Protein AF-A0A7S0F1F7-F1 (afdb_monomer)

pLDDT: mean 92.95, std 4.58, range [64.0, 97.69]

Secondary structure (DSSP, 8-state):
----EEESGGGTEEETTSEEEEEEE-B-TTSPBP------EEEEEEEETTEEEEEE--EE-SSSEEEEEEE--S-EEEEEEEEETTEEPTTPSEEEEEE--SB-TTT-EEESTTTT---TT-----EEE-BBTT-PBP-

Sequence (139 aa):
ETKSIAIGQGISRLIAGRNGSFTIIARDEFSNNLTRGGDPFVVWLVYTSPVLRKNQTIHDLQNGLYETYFILTATGIYNIEVRLAGNHISGSPFTVIVDPASVDPSKTTLSGSGINGVPLGKESHFDVQLSDEFGNTIK

Structure (mmCIF, N/CA/C/O backbone):
data_AF-A0A7S0F1F7-F1
#
_entry.id   AF-A0A7S0F1F7-F1
#
loop_
_atom_site.group_PDB
_atom_site.id
_atom_site.type_symbol
_atom_site.label_atom_id
_atom_site.label_alt_id
_atom_site.label_comp_id
_atom_site.label_asym_id
_atom_site.label_entity_id
_atom_site.label_seq_id
_atom_site.pdbx_PDB_ins_code
_atom_site.Cartn_x
_atom_site.Cartn_y
_atom_site.Cartn_z
_atom_site.occupancy
_atom_site.B_iso_or_equiv
_atom_site.auth_seq_id
_atom_site.auth_comp_id
_atom_site.auth_asym_id
_atom_site.auth_atom_id
_atom_site.pdbx_PDB_model_num
ATOM 1 N N . GLU A 1 1 ? 21.206 -6.217 -9.796 1.00 64.00 1 GLU A N 1
ATOM 2 C CA . GLU A 1 1 ? 20.046 -5.498 -9.225 1.00 64.00 1 GLU A CA 1
ATOM 3 C C . GLU A 1 1 ? 19.488 -4.568 -10.287 1.00 64.00 1 GLU A C 1
ATOM 5 O O . GLU A 1 1 ? 20.273 -3.899 -10.951 1.00 64.00 1 GLU A O 1
ATOM 10 N N . THR A 1 2 ? 18.175 -4.566 -10.502 1.00 82.94 2 THR A N 1
ATOM 11 C CA . THR A 1 2 ? 17.550 -3.656 -11.476 1.00 82.94 2 THR A CA 1
ATOM 12 C C . THR A 1 2 ? 17.647 -2.209 -10.982 1.00 82.94 2 THR A C 1
ATOM 14 O O . THR A 1 2 ? 17.539 -1.940 -9.785 1.00 82.94 2 THR A O 1
ATOM 17 N N . LYS A 1 3 ? 17.867 -1.269 -11.907 1.00 92.50 3 LYS A N 1
ATOM 18 C CA . LYS A 1 3 ? 17.938 0.174 -11.624 1.00 92.50 3 LYS A CA 1
ATOM 19 C C . LYS A 1 3 ? 16.586 0.877 -11.752 1.00 92.50 3 LYS A C 1
ATOM 21 O O . LYS A 1 3 ? 16.521 2.094 -11.584 1.00 92.50 3 LYS A O 1
ATOM 26 N N . SER A 1 4 ? 15.522 0.127 -12.043 1.00 96.06 4 SER A N 1
ATOM 27 C CA . SER A 1 4 ? 14.154 0.651 -12.078 1.00 96.06 4 SER A CA 1
ATOM 28 C C . SER A 1 4 ? 13.753 1.201 -10.706 1.00 96.06 4 SER A C 1
ATOM 30 O O . SER A 1 4 ? 14.221 0.716 -9.672 1.00 96.06 4 SER A O 1
ATOM 32 N N . ILE A 1 5 ? 12.898 2.222 -10.700 1.00 96.00 5 ILE A N 1
ATOM 33 C CA . ILE A 1 5 ? 12.459 2.923 -9.484 1.00 96.00 5 ILE A CA 1
ATOM 34 C C . ILE A 1 5 ? 10.936 3.043 -9.448 1.00 96.00 5 ILE A C 1
ATOM 36 O O . ILE A 1 5 ? 10.288 2.969 -10.488 1.00 96.00 5 ILE A O 1
ATOM 40 N N . ALA A 1 6 ? 10.369 3.270 -8.264 1.00 96.56 6 ALA A N 1
ATOM 41 C CA . ALA A 1 6 ? 8.963 3.626 -8.098 1.00 96.56 6 ALA A CA 1
ATOM 42 C C . ALA A 1 6 ? 8.838 4.992 -7.417 1.00 96.56 6 ALA A C 1
ATOM 44 O O . ALA A 1 6 ? 9.598 5.303 -6.500 1.00 96.56 6 ALA A O 1
ATOM 45 N N . ILE A 1 7 ? 7.882 5.801 -7.871 1.00 95.12 7 ILE A N 1
ATOM 46 C CA . ILE A 1 7 ? 7.579 7.126 -7.325 1.00 95.12 7 ILE A CA 1
ATOM 47 C C . ILE A 1 7 ? 6.068 7.316 -7.208 1.00 95.12 7 ILE A C 1
ATOM 49 O O . ILE A 1 7 ? 5.308 6.870 -8.060 1.00 95.12 7 ILE A O 1
ATOM 53 N N . GLY A 1 8 ? 5.610 7.993 -6.161 1.00 92.88 8 GLY A N 1
ATOM 54 C CA . GLY A 1 8 ? 4.191 8.286 -5.969 1.00 92.88 8 GLY A CA 1
ATOM 55 C C . GLY A 1 8 ? 3.842 8.475 -4.503 1.00 92.88 8 GLY A C 1
ATOM 56 O O . GLY A 1 8 ? 4.631 8.156 -3.617 1.00 92.88 8 GLY A O 1
ATOM 57 N N . GLN A 1 9 ? 2.648 8.994 -4.232 1.00 87.25 9 GLN A N 1
ATOM 58 C CA . GLN A 1 9 ? 2.193 9.176 -2.850 1.00 87.25 9 GLN A CA 1
ATOM 59 C C . GLN A 1 9 ? 1.789 7.846 -2.196 1.00 87.25 9 GLN A C 1
ATOM 61 O O . GLN A 1 9 ? 1.850 7.711 -0.979 1.00 87.25 9 GLN A O 1
ATOM 66 N N . GLY A 1 10 ? 1.458 6.829 -2.999 1.00 87.69 10 GLY A N 1
ATOM 67 C CA . GLY A 1 10 ? 1.069 5.504 -2.521 1.00 87.69 10 GLY A CA 1
ATOM 68 C C . GLY A 1 10 ? 2.185 4.665 -1.897 1.00 87.69 10 GLY A C 1
ATOM 69 O O . GLY A 1 10 ? 1.879 3.629 -1.325 1.00 87.69 10 GLY A O 1
ATOM 70 N N . ILE A 1 11 ? 3.455 5.079 -1.979 1.00 91.62 11 ILE A N 1
ATOM 71 C CA . ILE A 1 11 ? 4.607 4.305 -1.469 1.00 91.62 11 ILE A CA 1
ATOM 72 C C . ILE A 1 11 ? 5.208 4.859 -0.168 1.00 91.62 11 ILE A C 1
ATOM 74 O O . ILE A 1 11 ? 6.307 4.460 0.203 1.00 91.62 11 ILE A O 1
ATOM 78 N N . SER A 1 12 ? 4.515 5.762 0.537 1.00 92.06 12 SER A N 1
ATOM 79 C CA . SER A 1 12 ? 5.001 6.306 1.817 1.00 92.06 12 SER A CA 1
ATOM 80 C C . SER A 1 12 ? 3.925 6.403 2.900 1.00 92.06 12 SER A C 1
ATOM 82 O O . SER A 1 12 ? 4.037 5.758 3.942 1.00 92.06 12 SER A O 1
ATOM 84 N N . ARG A 1 13 ? 2.872 7.196 2.686 1.00 94.81 13 ARG A N 1
ATOM 85 C CA . ARG A 1 13 ? 1.817 7.415 3.683 1.00 94.81 13 ARG A CA 1
ATOM 86 C C . ARG A 1 13 ? 0.462 7.600 3.017 1.00 94.81 13 ARG A C 1
ATOM 88 O O . ARG A 1 13 ? 0.343 8.349 2.052 1.00 94.81 13 ARG A O 1
ATOM 95 N N . LEU A 1 14 ? -0.554 6.926 3.545 1.00 95.88 14 LEU A N 1
ATOM 96 C CA . LEU A 1 14 ? -1.920 6.933 3.028 1.00 95.88 14 LEU A CA 1
ATOM 97 C C . LEU A 1 14 ? -2.930 7.122 4.158 1.00 95.88 14 LEU A C 1
ATOM 99 O O . LEU A 1 14 ? -2.627 6.902 5.325 1.00 95.88 14 LEU A O 1
ATOM 103 N N . ILE A 1 15 ? -4.146 7.506 3.784 1.00 95.56 15 ILE A N 1
ATOM 104 C CA . ILE A 1 15 ? -5.305 7.546 4.678 1.00 95.56 15 ILE A CA 1
ATOM 105 C C . ILE A 1 15 ? -6.230 6.404 4.268 1.00 95.56 15 ILE A C 1
ATOM 107 O O . ILE A 1 15 ? -6.438 6.193 3.068 1.00 95.56 15 ILE A O 1
ATOM 111 N N . ALA A 1 16 ? -6.779 5.688 5.247 1.00 95.81 16 ALA A N 1
ATOM 112 C CA . ALA A 1 16 ? -7.719 4.603 5.014 1.00 95.81 16 ALA A CA 1
ATOM 113 C C . ALA A 1 16 ? -8.859 5.050 4.078 1.00 95.81 16 ALA A C 1
ATOM 115 O O . ALA A 1 16 ? -9.369 6.165 4.172 1.00 95.81 16 ALA A O 1
ATOM 116 N N . GLY A 1 17 ? -9.205 4.206 3.108 1.00 93.88 17 GLY A N 1
ATOM 117 C CA . GLY A 1 17 ? -10.243 4.486 2.112 1.00 93.88 17 GLY A CA 1
ATOM 118 C C . GLY A 1 17 ? -9.842 5.443 0.985 1.00 93.88 17 GLY A C 1
ATOM 119 O O . GLY A 1 17 ? -10.550 5.513 -0.019 1.00 93.88 17 GLY A O 1
ATOM 120 N N . ARG A 1 18 ? -8.703 6.147 1.074 1.00 94.31 18 ARG A N 1
ATOM 121 C CA . ARG A 1 18 ? -8.222 6.997 -0.027 1.00 94.31 18 ARG A CA 1
ATOM 122 C C . ARG A 1 18 ? -7.498 6.181 -1.093 1.00 94.31 18 ARG A C 1
ATOM 124 O O . ARG A 1 18 ? -6.841 5.182 -0.807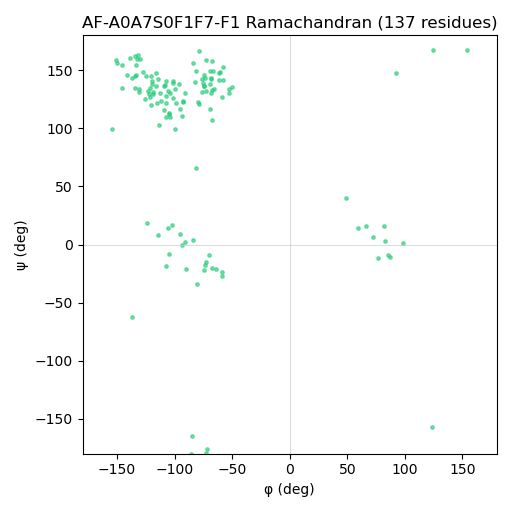 1.00 94.31 18 ARG A O 1
ATOM 131 N N . ASN A 1 19 ? -7.594 6.650 -2.336 1.00 93.19 19 ASN A N 1
ATOM 132 C CA . ASN A 1 19 ? -6.887 6.049 -3.460 1.00 93.19 19 ASN A CA 1
ATOM 133 C C . ASN A 1 19 ? -5.378 6.302 -3.336 1.00 93.19 19 ASN A C 1
ATOM 135 O O . ASN A 1 19 ? -4.932 7.450 -3.364 1.00 93.19 19 ASN A O 1
ATOM 139 N N . GLY A 1 20 ? -4.605 5.230 -3.200 1.00 93.88 20 GLY A N 1
ATOM 140 C CA . GLY A 1 20 ? -3.154 5.235 -3.282 1.00 93.88 20 GLY A CA 1
ATOM 141 C C . GLY A 1 20 ? -2.703 4.852 -4.683 1.00 93.88 20 GLY A C 1
ATOM 142 O O . GLY A 1 20 ? -3.244 3.933 -5.297 1.00 93.88 20 GLY A O 1
ATOM 143 N N . SER A 1 21 ? -1.694 5.548 -5.194 1.00 95.31 21 SER A N 1
ATOM 144 C CA . SER A 1 21 ? -1.090 5.215 -6.479 1.00 95.31 21 SER A CA 1
ATOM 145 C C . SER A 1 21 ? 0.403 5.489 -6.500 1.00 95.31 21 SER A C 1
ATOM 147 O O . SER A 1 21 ? 0.928 6.327 -5.756 1.00 95.31 21 SER A O 1
ATOM 149 N N . PHE A 1 22 ? 1.092 4.761 -7.367 1.00 97.12 22 PHE A N 1
ATOM 150 C CA . PHE A 1 22 ? 2.472 5.045 -7.717 1.00 97.12 22 PHE A CA 1
ATOM 151 C C . PHE A 1 22 ? 2.765 4.593 -9.143 1.00 97.12 22 PHE A C 1
ATOM 153 O O . PHE A 1 22 ? 2.078 3.735 -9.704 1.00 97.12 22 PHE A O 1
ATOM 160 N N . THR A 1 23 ? 3.815 5.183 -9.694 1.00 97.44 23 THR A N 1
ATOM 161 C CA . THR A 1 23 ? 4.331 4.922 -11.027 1.00 97.44 23 THR A CA 1
ATOM 162 C C . THR A 1 23 ? 5.698 4.266 -10.901 1.00 97.44 23 THR A C 1
ATOM 164 O O . THR A 1 23 ? 6.576 4.748 -10.183 1.00 97.44 23 THR A O 1
ATOM 167 N N . ILE A 1 24 ? 5.888 3.162 -11.608 1.00 97.44 24 ILE A N 1
ATOM 168 C CA . ILE A 1 24 ? 7.181 2.518 -11.798 1.00 97.44 24 ILE A CA 1
ATOM 169 C C . ILE A 1 24 ? 7.796 3.111 -13.061 1.00 97.44 24 ILE A C 1
ATOM 171 O O . ILE A 1 24 ? 7.149 3.166 -14.106 1.00 97.44 24 ILE A O 1
ATOM 175 N N . ILE A 1 25 ? 9.048 3.543 -12.958 1.00 96.94 25 ILE A N 1
ATOM 176 C CA . ILE A 1 25 ? 9.857 4.001 -14.083 1.00 96.94 25 ILE A CA 1
ATOM 177 C C . ILE A 1 25 ? 10.845 2.884 -14.397 1.00 96.94 25 ILE A C 1
ATOM 179 O O . ILE A 1 25 ? 11.765 2.618 -13.611 1.00 96.94 25 ILE A O 1
ATOM 183 N N . ALA A 1 26 ? 10.643 2.230 -15.538 1.00 96.62 26 ALA A N 1
ATOM 184 C CA . ALA A 1 26 ? 11.540 1.189 -15.999 1.00 96.62 26 ALA A CA 1
ATOM 185 C C . ALA A 1 26 ? 12.854 1.802 -16.482 1.00 96.62 26 ALA A C 1
ATOM 187 O O . ALA A 1 26 ? 12.876 2.791 -17.220 1.00 96.62 26 ALA A O 1
ATOM 188 N N . ARG A 1 27 ? 13.963 1.222 -16.025 1.00 95.50 27 ARG A N 1
ATOM 189 C CA . ARG A 1 27 ? 15.314 1.663 -16.372 1.00 95.50 27 ARG A CA 1
ATOM 190 C C . ARG A 1 27 ? 16.196 0.490 -16.751 1.00 95.50 27 ARG A C 1
ATOM 192 O O . ARG A 1 27 ? 16.076 -0.584 -16.160 1.00 95.50 27 ARG A O 1
ATOM 199 N N . ASP A 1 28 ? 17.097 0.738 -17.693 1.00 91.75 28 ASP A N 1
ATOM 200 C CA . ASP A 1 28 ? 18.155 -0.198 -18.065 1.00 91.75 28 ASP A CA 1
ATOM 201 C C . ASP A 1 28 ? 19.260 -0.280 -16.991 1.00 91.75 28 ASP A C 1
ATOM 203 O O . ASP A 1 28 ? 19.225 0.383 -15.949 1.00 91.75 28 ASP A O 1
ATOM 207 N N . GLU A 1 29 ? 20.275 -1.103 -17.243 1.00 90.50 29 GLU A N 1
ATOM 208 C CA . GLU A 1 29 ? 21.423 -1.292 -16.346 1.00 90.50 29 GLU A CA 1
ATOM 209 C C . GLU A 1 29 ? 22.268 -0.016 -16.165 1.00 90.50 29 GLU A C 1
ATOM 211 O O . GLU A 1 29 ? 22.953 0.140 -15.151 1.00 90.50 29 GLU A O 1
ATOM 216 N N . PHE A 1 30 ? 22.163 0.927 -17.104 1.00 91.88 30 PHE A N 1
ATOM 217 C CA . PHE A 1 30 ? 22.853 2.215 -17.123 1.00 91.88 30 PHE A CA 1
ATOM 218 C C . PHE A 1 30 ? 22.002 3.354 -16.536 1.00 91.88 30 PHE A C 1
ATOM 220 O O . PHE A 1 30 ? 22.416 4.510 -16.561 1.00 91.88 30 PHE A O 1
ATOM 227 N N . SER A 1 31 ? 20.851 3.032 -15.931 1.00 92.06 31 SER A N 1
ATOM 228 C CA . SER A 1 31 ? 19.890 3.983 -15.350 1.00 92.06 31 SER A CA 1
ATOM 229 C C . SER A 1 31 ? 19.191 4.908 -16.355 1.00 92.06 31 SER A C 1
ATOM 231 O O . SER A 1 31 ? 18.565 5.885 -15.935 1.00 92.06 31 SER A O 1
ATOM 233 N N . ASN A 1 32 ? 19.231 4.599 -17.652 1.00 94.00 32 ASN A N 1
ATOM 234 C CA . ASN A 1 32 ? 18.424 5.303 -18.644 1.00 94.00 32 ASN A CA 1
ATOM 235 C C . ASN A 1 32 ? 16.975 4.829 -18.559 1.00 94.00 32 ASN A C 1
ATOM 237 O O . ASN A 1 32 ? 16.715 3.640 -18.370 1.00 94.00 32 ASN A O 1
ATOM 241 N N . ASN A 1 33 ? 16.027 5.748 -18.735 1.00 95.19 33 ASN A N 1
ATOM 242 C CA . ASN A 1 33 ? 14.614 5.392 -18.786 1.00 95.19 33 ASN A CA 1
ATOM 243 C C . ASN A 1 33 ? 14.328 4.598 -20.065 1.00 95.19 33 ASN A C 1
ATOM 245 O O . ASN A 1 33 ? 14.681 5.030 -21.165 1.00 95.19 33 ASN A O 1
ATOM 249 N N . LEU A 1 34 ? 13.655 3.460 -19.917 1.00 94.38 34 LEU A N 1
ATOM 250 C CA . LEU A 1 34 ? 13.106 2.741 -21.055 1.00 94.38 34 LEU A CA 1
ATOM 251 C C . LEU A 1 34 ? 11.953 3.552 -21.652 1.00 94.38 34 LEU A C 1
ATOM 253 O O . LEU A 1 34 ? 11.264 4.290 -20.954 1.00 94.38 34 LEU A O 1
ATOM 257 N N . THR A 1 35 ? 11.757 3.422 -22.960 1.00 93.50 35 THR A N 1
ATOM 258 C CA . THR A 1 35 ? 10.695 4.114 -23.714 1.00 93.50 35 THR A CA 1
ATOM 259 C C . THR A 1 35 ? 9.662 3.147 -24.284 1.00 93.50 35 THR A C 1
ATOM 261 O O . THR A 1 35 ? 8.811 3.534 -25.079 1.00 93.50 35 THR A O 1
ATOM 264 N N . ARG A 1 36 ? 9.751 1.872 -23.896 1.00 94.00 36 ARG A N 1
ATOM 265 C CA . ARG A 1 36 ? 8.865 0.786 -24.313 1.00 94.00 36 ARG A CA 1
ATOM 266 C C . ARG A 1 36 ? 8.339 0.081 -23.070 1.00 94.00 36 ARG A C 1
ATOM 268 O O . ARG A 1 36 ? 9.038 0.034 -22.061 1.00 94.00 36 ARG A O 1
ATOM 275 N N . GLY A 1 37 ? 7.118 -0.431 -23.160 1.00 93.88 37 GLY A N 1
ATOM 276 C CA . GLY A 1 37 ? 6.553 -1.337 -22.160 1.00 93.88 37 GLY A CA 1
ATOM 277 C C . GLY A 1 37 ? 6.937 -2.801 -22.397 1.00 93.88 37 GLY A C 1
ATOM 278 O O . GLY A 1 37 ? 7.803 -3.108 -23.221 1.00 93.88 37 GLY A O 1
ATOM 279 N N . GLY A 1 38 ? 6.221 -3.702 -21.729 1.00 93.69 38 GLY A N 1
ATOM 280 C CA . GLY A 1 38 ? 6.336 -5.155 -21.868 1.00 93.69 38 GLY A CA 1
ATOM 281 C C . GLY A 1 38 ? 7.193 -5.845 -20.806 1.00 93.69 38 GLY A C 1
ATOM 282 O O . GLY A 1 38 ? 7.339 -7.068 -20.846 1.00 93.69 38 GLY A O 1
ATOM 283 N N . ASP A 1 39 ? 7.743 -5.102 -19.847 1.00 94.44 39 ASP A N 1
ATOM 284 C CA . ASP A 1 39 ? 8.525 -5.673 -18.757 1.00 94.44 39 ASP A CA 1
ATOM 285 C C . ASP A 1 39 ? 7.616 -6.370 -17.728 1.00 94.44 39 ASP A C 1
ATOM 287 O O . ASP A 1 39 ? 6.590 -5.817 -17.318 1.00 94.44 39 ASP A O 1
ATOM 291 N N . PRO A 1 40 ? 7.990 -7.568 -17.241 1.00 94.88 40 PRO A N 1
ATOM 292 C CA . PRO A 1 40 ? 7.168 -8.354 -16.326 1.00 94.88 40 PRO A CA 1
ATOM 293 C C . PRO A 1 40 ? 7.321 -7.8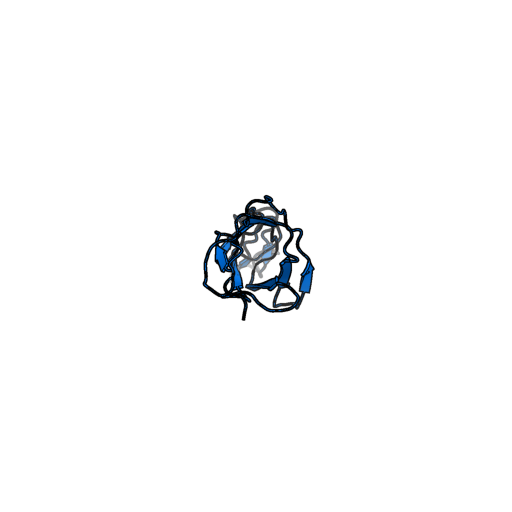61 -14.878 1.00 94.88 40 PRO A C 1
ATOM 295 O O . PRO A 1 40 ? 7.873 -8.559 -14.017 1.00 94.88 40 PRO A O 1
ATOM 298 N N . PHE A 1 41 ? 6.862 -6.639 -14.605 1.00 96.44 41 PHE A N 1
ATOM 299 C CA . PHE A 1 41 ? 6.754 -6.134 -13.240 1.00 96.44 41 PHE A CA 1
ATOM 300 C C . PHE A 1 41 ? 5.665 -6.880 -12.469 1.00 96.44 41 PHE A C 1
ATOM 302 O O . PHE A 1 41 ? 4.611 -7.219 -13.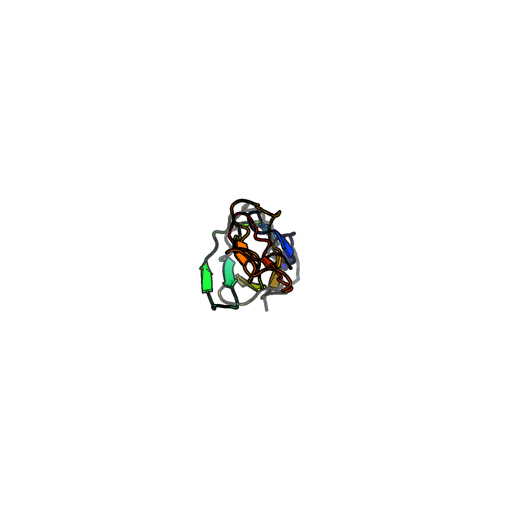005 1.00 96.44 41 PHE A O 1
ATOM 309 N N . VAL A 1 42 ? 5.909 -7.107 -11.180 1.00 96.44 42 VAL A N 1
ATOM 310 C CA . VAL A 1 42 ? 4.918 -7.651 -10.249 1.00 96.44 42 VAL A CA 1
ATOM 311 C C . VAL A 1 42 ? 4.938 -6.842 -8.960 1.00 96.44 42 VAL A C 1
ATOM 313 O O . VAL A 1 42 ? 6.008 -6.539 -8.426 1.00 96.44 42 VAL A O 1
ATOM 316 N N . VAL A 1 43 ? 3.747 -6.500 -8.465 1.00 97.12 43 VAL A N 1
ATOM 317 C CA . VAL A 1 43 ? 3.546 -5.727 -7.238 1.00 97.12 43 VAL A CA 1
ATOM 318 C C . VAL A 1 43 ? 2.769 -6.567 -6.228 1.00 97.12 43 VAL A C 1
ATOM 320 O O . VAL A 1 43 ? 1.712 -7.121 -6.546 1.00 97.12 43 VAL A O 1
ATOM 323 N N . TRP A 1 44 ? 3.269 -6.624 -4.994 1.00 96.56 44 TRP A N 1
ATOM 324 C CA . TRP A 1 44 ? 2.556 -7.190 -3.852 1.00 96.56 44 TRP A CA 1
ATOM 325 C C . TRP A 1 44 ? 2.385 -6.157 -2.747 1.00 96.56 44 TRP A C 1
ATOM 327 O O . TRP A 1 44 ? 3.332 -5.476 -2.361 1.00 96.56 44 TRP A O 1
ATOM 337 N N . LEU A 1 45 ? 1.176 -6.101 -2.203 1.00 96.31 45 LEU A N 1
ATOM 338 C CA . LEU A 1 45 ? 0.838 -5.376 -0.987 1.00 96.31 45 LEU A CA 1
ATOM 339 C C . LEU A 1 45 ? 0.891 -6.370 0.176 1.00 96.31 45 LEU A C 1
ATOM 341 O O . LEU A 1 45 ? 0.135 -7.343 0.188 1.00 96.31 45 LEU A O 1
ATOM 345 N N . VAL A 1 46 ? 1.793 -6.151 1.130 1.00 96.81 46 VAL A N 1
ATOM 346 C CA . VAL A 1 46 ? 1.983 -7.018 2.299 1.00 96.81 46 VAL A CA 1
ATOM 347 C C . VAL A 1 46 ? 1.588 -6.254 3.558 1.00 96.81 46 VAL A C 1
ATOM 349 O O . VAL A 1 46 ? 2.347 -5.415 4.027 1.00 96.81 46 VAL A O 1
ATOM 352 N N . TYR A 1 47 ? 0.414 -6.528 4.119 1.00 95.81 47 TYR A N 1
ATOM 353 C CA . TYR A 1 47 ? 0.062 -6.048 5.457 1.00 95.81 47 TYR A CA 1
ATOM 354 C C . TYR A 1 47 ? 0.912 -6.778 6.493 1.00 95.81 47 T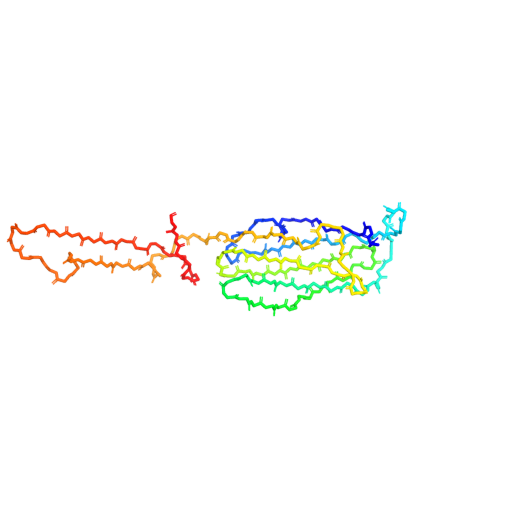YR A C 1
ATOM 356 O O . TYR A 1 47 ? 1.135 -7.976 6.337 1.00 95.81 47 TYR A O 1
ATOM 364 N N . THR A 1 48 ? 1.420 -6.087 7.515 1.00 92.38 48 THR A N 1
ATOM 365 C CA . THR A 1 48 ? 2.383 -6.691 8.453 1.00 92.38 48 THR A CA 1
ATOM 366 C C . THR A 1 48 ? 1.737 -7.366 9.661 1.00 92.38 48 THR A C 1
ATOM 368 O O . THR A 1 48 ? 2.378 -8.220 10.273 1.00 92.38 48 THR A O 1
ATOM 371 N N . SER A 1 49 ? 0.493 -7.026 10.021 1.00 89.19 49 SER A N 1
ATOM 372 C CA . SER A 1 49 ? -0.142 -7.551 11.236 1.00 89.19 49 SER A CA 1
ATOM 373 C C . SER A 1 49 ? -1.681 -7.569 11.171 1.00 89.19 49 SER A C 1
ATOM 375 O O . SER A 1 49 ? -2.299 -6.556 11.492 1.00 89.19 49 SER A O 1
ATOM 377 N N . PRO A 1 50 ? -2.317 -8.721 10.873 1.00 88.12 50 PRO A N 1
ATOM 378 C CA . PRO A 1 50 ? -1.692 -9.994 10.506 1.00 88.12 50 PRO A CA 1
ATOM 379 C C . PRO A 1 50 ? -0.990 -9.925 9.147 1.00 88.12 50 PRO A C 1
ATOM 381 O O . PRO A 1 50 ? -1.319 -9.087 8.309 1.00 88.12 50 PRO A O 1
ATOM 384 N N . VAL A 1 51 ? -0.034 -10.831 8.918 1.00 92.44 51 VAL A N 1
ATOM 385 C CA . VAL A 1 51 ? 0.670 -10.893 7.634 1.00 92.44 51 VAL A CA 1
ATOM 386 C C . VAL A 1 51 ? -0.296 -11.331 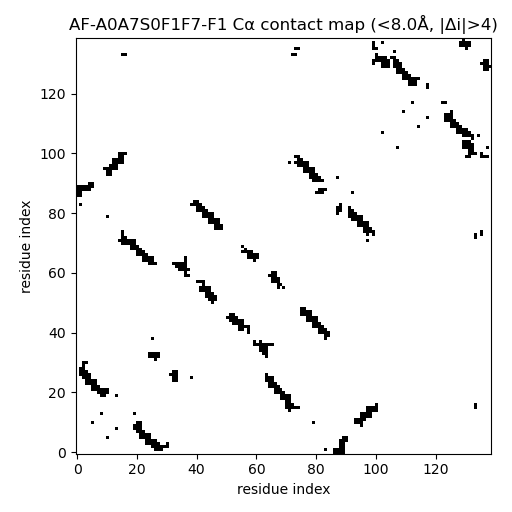6.535 1.00 92.44 51 VAL A C 1
ATOM 388 O O . VAL A 1 51 ? -0.677 -12.499 6.466 1.00 92.44 51 VAL A O 1
ATOM 391 N N . LEU A 1 52 ? -0.686 -10.397 5.668 1.00 94.81 52 LEU A N 1
ATOM 392 C CA . LEU A 1 52 ? -1.560 -10.647 4.521 1.00 94.81 52 LEU A CA 1
ATOM 393 C C . LEU A 1 52 ? -0.884 -10.148 3.254 1.00 94.81 52 LEU A C 1
ATOM 395 O O . LEU A 1 52 ? -0.516 -8.982 3.166 1.00 94.81 52 LEU A O 1
ATOM 399 N N . ARG A 1 53 ? -0.751 -11.019 2.253 1.00 95.25 53 ARG A N 1
ATOM 400 C CA . ARG A 1 53 ? -0.131 -10.686 0.968 1.00 95.25 53 ARG A CA 1
ATOM 401 C C . ARG A 1 53 ? -1.176 -10.695 -0.137 1.00 95.25 53 ARG A C 1
ATOM 403 O O . ARG A 1 53 ? -1.827 -11.711 -0.362 1.00 95.25 53 ARG A O 1
ATOM 410 N N . LYS A 1 54 ? -1.297 -9.580 -0.850 1.00 95.25 54 LYS A N 1
ATOM 411 C CA . LYS A 1 54 ? -2.223 -9.399 -1.971 1.00 95.25 54 LYS A CA 1
ATOM 412 C C . LYS A 1 54 ? -1.452 -8.991 -3.221 1.00 95.25 54 LYS A C 1
ATOM 414 O O . LYS A 1 54 ? -0.602 -8.106 -3.161 1.00 95.25 54 LYS A O 1
ATOM 419 N N . ASN A 1 55 ? -1.729 -9.646 -4.345 1.00 95.25 55 ASN A N 1
ATOM 420 C CA . ASN A 1 55 ? -1.209 -9.227 -5.644 1.00 95.25 55 ASN A CA 1
ATOM 421 C C . ASN A 1 55 ? -1.952 -7.981 -6.130 1.00 95.25 55 ASN A C 1
ATOM 423 O O . ASN A 1 55 ? -3.148 -7.817 -5.889 1.00 95.25 55 ASN A O 1
ATOM 427 N N . GLN A 1 56 ? -1.234 -7.111 -6.824 1.00 95.31 56 GLN A N 1
ATOM 428 C CA . GLN A 1 56 ? -1.780 -5.863 -7.318 1.00 95.31 56 GLN A CA 1
ATOM 429 C C . GLN A 1 56 ? -1.684 -5.802 -8.842 1.00 95.31 56 GLN A C 1
ATOM 431 O O . GLN A 1 56 ? -0.679 -6.206 -9.429 1.00 95.31 56 GLN A O 1
ATOM 436 N N . THR A 1 57 ? -2.746 -5.309 -9.479 1.00 95.06 57 THR A N 1
ATOM 437 C CA . THR A 1 57 ? -2.786 -5.114 -10.930 1.00 95.06 57 THR A CA 1
ATOM 438 C C . THR A 1 57 ? -1.949 -3.903 -11.317 1.00 95.06 57 THR A C 1
ATOM 440 O O . THR A 1 57 ? -2.033 -2.853 -10.682 1.00 95.06 57 THR A O 1
ATOM 443 N N . ILE A 1 58 ? -1.166 -4.063 -12.379 1.00 95.69 58 ILE A N 1
ATOM 444 C CA . ILE A 1 58 ? -0.294 -3.036 -12.940 1.00 95.69 58 ILE A CA 1
ATOM 445 C C . ILE A 1 58 ? -0.795 -2.721 -14.346 1.00 95.69 58 ILE A C 1
ATOM 447 O O . ILE A 1 58 ? -1.129 -3.629 -15.107 1.00 95.69 58 ILE A O 1
ATOM 451 N N . HIS A 1 59 ? -0.840 -1.440 -14.680 1.00 96.88 59 HIS A N 1
ATOM 452 C CA . HIS A 1 59 ? -1.181 -0.933 -15.994 1.00 96.88 59 HIS A CA 1
ATOM 453 C C . HIS A 1 59 ? 0.088 -0.454 -16.703 1.00 96.88 59 HIS A C 1
ATOM 455 O O . HIS A 1 59 ? 0.702 0.528 -16.291 1.00 96.88 59 HIS A O 1
ATOM 461 N N . ASP A 1 60 ? 0.485 -1.151 -17.763 1.00 97.25 60 ASP A N 1
ATOM 462 C CA . ASP A 1 60 ? 1.602 -0.750 -18.620 1.00 97.25 60 ASP A CA 1
ATOM 463 C C . ASP A 1 60 ? 1.153 0.357 -19.587 1.00 97.25 60 ASP A C 1
ATOM 465 O O . ASP A 1 60 ? 0.234 0.162 -20.386 1.00 97.25 60 ASP A O 1
ATOM 469 N N . LEU A 1 61 ? 1.804 1.521 -19.521 1.00 96.81 61 LEU A N 1
ATOM 470 C CA . LEU A 1 61 ? 1.532 2.662 -20.403 1.00 96.81 61 LEU A CA 1
ATOM 471 C C . LEU A 1 61 ? 2.269 2.574 -21.751 1.00 96.81 61 LEU A C 1
ATOM 473 O O . LEU A 1 61 ? 2.199 3.501 -22.557 1.00 96.81 61 LEU A O 1
ATOM 477 N N . GLN A 1 62 ? 2.985 1.476 -22.005 1.00 95.88 62 GLN A N 1
ATOM 478 C CA . GLN A 1 62 ? 3.747 1.176 -23.222 1.00 95.88 62 GLN A CA 1
ATOM 479 C C . GLN A 1 62 ? 4.857 2.181 -23.560 1.00 95.88 62 GLN A C 1
ATOM 481 O O . GLN A 1 62 ? 5.421 2.150 -24.653 1.00 95.88 62 GLN A O 1
ATOM 486 N N . ASN A 1 63 ? 5.217 3.041 -22.612 1.00 95.31 63 ASN A N 1
ATOM 487 C CA . ASN A 1 63 ? 6.216 4.099 -22.759 1.00 95.31 63 ASN A CA 1
ATOM 488 C C . ASN A 1 63 ? 7.334 4.006 -21.702 1.00 95.31 63 ASN A C 1
ATOM 490 O O . ASN A 1 63 ? 8.027 4.991 -21.457 1.00 95.31 63 ASN A O 1
ATOM 494 N N . GLY A 1 64 ? 7.490 2.838 -21.065 1.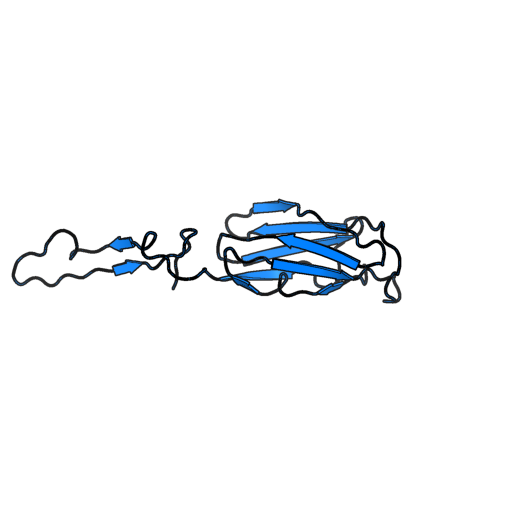00 95.38 6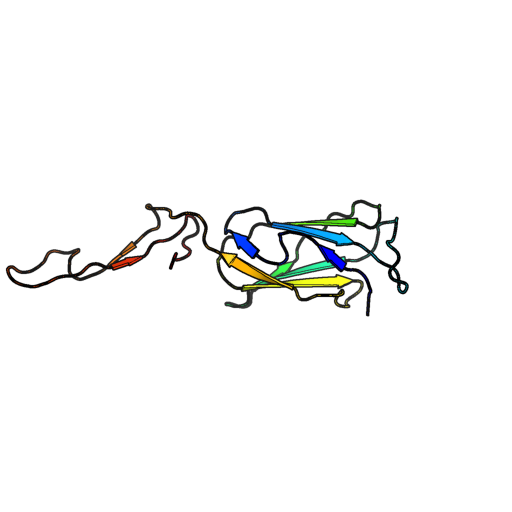4 GLY A N 1
ATOM 495 C CA . GLY A 1 64 ? 8.431 2.601 -19.963 1.00 95.38 64 GLY A CA 1
ATOM 496 C C . GLY A 1 64 ? 7.916 3.024 -18.584 1.00 95.38 64 GLY A C 1
ATOM 497 O O . GLY A 1 64 ? 8.645 2.908 -17.594 1.00 95.38 64 GLY A O 1
ATOM 498 N N . LEU A 1 65 ? 6.669 3.496 -18.505 1.00 97.50 65 LEU A N 1
ATOM 499 C CA . LEU A 1 65 ? 5.975 3.791 -17.258 1.00 97.50 65 LEU A CA 1
ATOM 500 C C . LEU A 1 65 ? 4.893 2.747 -16.986 1.00 97.50 65 LEU A C 1
ATOM 502 O O . LEU A 1 65 ? 4.166 2.329 -17.887 1.00 97.50 65 LEU A O 1
ATOM 506 N N . TYR A 1 66 ? 4.760 2.373 -15.718 1.00 97.69 66 TYR A N 1
ATOM 507 C CA . TYR A 1 66 ? 3.747 1.429 -15.262 1.00 97.69 66 TYR A CA 1
ATOM 508 C C . TYR A 1 66 ? 3.025 2.011 -14.057 1.00 97.69 66 TYR A C 1
ATOM 510 O O . TYR A 1 66 ? 3.669 2.470 -13.116 1.00 97.69 66 TYR A O 1
ATOM 518 N N . GLU A 1 67 ? 1.701 1.982 -14.060 1.00 96.56 67 GLU A N 1
ATOM 519 C CA . GLU A 1 67 ? 0.883 2.588 -13.013 1.00 96.56 67 GLU A CA 1
ATOM 520 C C . GLU A 1 67 ? 0.079 1.543 -12.252 1.00 96.56 67 GLU A C 1
ATOM 522 O O . GLU A 1 67 ? -0.350 0.525 -12.791 1.00 96.56 67 GLU A O 1
ATOM 527 N N . THR A 1 68 ? -0.143 1.800 -10.970 1.00 95.69 68 THR A N 1
ATOM 528 C CA . THR A 1 68 ? -1.020 0.981 -10.139 1.00 95.69 68 THR A CA 1
ATOM 529 C C . THR A 1 68 ? -1.814 1.855 -9.183 1.00 95.69 68 THR A C 1
ATOM 531 O O . THR A 1 68 ? -1.309 2.856 -8.671 1.00 95.69 68 THR A O 1
ATOM 534 N N . TYR A 1 69 ? -3.048 1.433 -8.914 1.00 94.69 69 TYR A N 1
ATOM 535 C CA . TYR A 1 69 ? -3.992 2.102 -8.027 1.00 94.69 69 TYR A CA 1
ATOM 536 C C . TYR A 1 69 ? -4.580 1.099 -7.045 1.00 94.69 69 TYR A C 1
ATOM 538 O O . TYR A 1 69 ? -5.002 0.012 -7.440 1.00 94.69 69 TYR A O 1
ATOM 546 N N . PHE A 1 70 ? -4.627 1.449 -5.768 1.00 94.44 70 PHE A N 1
ATOM 547 C CA . PHE A 1 70 ? -5.154 0.581 -4.725 1.00 94.44 70 PHE A CA 1
ATOM 548 C C . PHE A 1 70 ? -5.761 1.399 -3.592 1.00 94.44 70 PHE A C 1
ATOM 550 O O . PHE A 1 70 ? -5.403 2.549 -3.360 1.00 94.44 70 PHE A O 1
ATOM 557 N N . ILE A 1 71 ? -6.678 0.777 -2.860 1.00 95.00 71 ILE A N 1
ATOM 558 C CA . ILE A 1 71 ? -7.313 1.362 -1.681 1.00 95.00 71 ILE A CA 1
ATOM 559 C C . ILE A 1 71 ? -7.026 0.432 -0.506 1.00 95.00 71 ILE A C 1
ATOM 561 O O . ILE A 1 71 ? -7.278 -0.773 -0.589 1.00 95.00 71 ILE A O 1
ATOM 565 N N . LEU A 1 72 ? -6.482 0.993 0.572 1.00 94.88 72 LEU A N 1
ATOM 566 C CA . LEU A 1 72 ? -6.257 0.297 1.838 1.00 94.88 72 LEU A CA 1
ATOM 567 C C . LEU A 1 72 ? -7.276 0.819 2.843 1.00 94.88 72 LEU A C 1
ATOM 569 O O . LEU A 1 72 ? -7.401 2.026 3.009 1.00 94.88 72 LEU A O 1
ATOM 573 N N . THR A 1 73 ? -8.020 -0.072 3.488 1.00 94.94 73 THR A N 1
ATOM 574 C CA . THR A 1 73 ? -9.080 0.299 4.441 1.00 94.94 73 THR A CA 1
ATOM 575 C C . THR A 1 73 ? -8.697 0.026 5.888 1.00 94.94 73 THR A C 1
ATOM 577 O O . THR A 1 73 ? -9.314 0.587 6.779 1.00 94.94 73 THR A O 1
ATOM 580 N N . ALA A 1 74 ? -7.690 -0.817 6.133 1.00 94.44 74 ALA A N 1
ATOM 581 C CA . ALA A 1 74 ? -7.196 -1.113 7.473 1.00 94.44 74 ALA A CA 1
ATOM 582 C C . ALA A 1 74 ? -5.929 -0.309 7.763 1.00 94.44 74 ALA A C 1
ATOM 584 O O . ALA A 1 74 ? -5.009 -0.280 6.936 1.00 94.44 74 ALA A O 1
ATOM 585 N N . THR A 1 75 ? -5.874 0.309 8.938 1.00 94.75 75 THR A N 1
ATOM 586 C CA . THR A 1 75 ? -4.710 1.081 9.382 1.00 94.75 75 THR A CA 1
ATOM 587 C C . THR A 1 75 ? -3.537 0.191 9.759 1.00 94.75 75 THR A C 1
ATOM 589 O O . THR A 1 75 ? -3.676 -1.002 10.044 1.00 94.75 75 THR A O 1
ATOM 592 N N . GLY A 1 76 ? -2.345 0.779 9.751 1.00 94.44 76 GLY A N 1
ATOM 593 C CA . GLY A 1 76 ? -1.114 0.101 10.135 1.00 94.44 76 GLY A CA 1
ATOM 594 C C . GLY A 1 76 ? -0.057 0.143 9.043 1.00 94.44 76 GLY A C 1
ATOM 595 O O . GLY A 1 76 ? -0.038 1.043 8.205 1.00 94.44 76 GLY A O 1
ATOM 596 N N . ILE A 1 77 ? 0.862 -0.818 9.097 1.00 96.00 77 ILE A N 1
ATOM 597 C CA . ILE A 1 77 ? 2.058 -0.833 8.258 1.00 96.00 77 ILE A CA 1
ATOM 598 C C . ILE A 1 77 ? 1.879 -1.853 7.136 1.00 96.00 77 ILE A C 1
ATOM 600 O O . ILE A 1 77 ? 1.535 -3.012 7.375 1.00 96.00 77 ILE A O 1
ATOM 604 N N . TYR A 1 78 ? 2.158 -1.417 5.915 1.00 96.88 78 TYR A N 1
ATOM 605 C CA . TYR A 1 78 ? 2.193 -2.250 4.723 1.00 96.88 78 TYR A CA 1
ATOM 606 C C . TYR A 1 78 ? 3.582 -2.182 4.100 1.00 96.88 78 TYR A C 1
ATOM 608 O O . TYR A 1 78 ? 4.210 -1.130 4.093 1.00 96.88 78 TYR A O 1
ATOM 616 N N . ASN A 1 79 ? 4.043 -3.286 3.526 1.00 96.81 79 ASN A N 1
ATOM 617 C CA . ASN A 1 79 ? 5.222 -3.323 2.677 1.00 96.81 79 ASN A CA 1
ATOM 618 C C . ASN A 1 79 ? 4.774 -3.518 1.228 1.00 96.81 79 ASN A C 1
ATOM 620 O O . ASN A 1 79 ? 4.101 -4.500 0.907 1.00 96.81 79 ASN A O 1
ATOM 624 N N . ILE A 1 80 ? 5.144 -2.589 0.352 1.00 96.88 80 ILE A N 1
ATOM 625 C CA . ILE A 1 80 ? 4.922 -2.707 -1.088 1.00 96.88 80 ILE A CA 1
ATOM 626 C C . ILE A 1 80 ? 6.169 -3.318 -1.715 1.00 96.88 80 ILE A C 1
ATOM 628 O O . ILE A 1 80 ? 7.236 -2.704 -1.790 1.00 96.88 80 ILE A O 1
ATOM 632 N N . GLU A 1 81 ? 6.039 -4.551 -2.177 1.00 96.94 81 GLU A N 1
ATOM 633 C CA . GLU A 1 81 ? 7.088 -5.245 -2.908 1.00 96.94 81 GLU A CA 1
ATOM 634 C C . GLU A 1 81 ? 6.883 -5.021 -4.399 1.00 96.94 81 GLU A C 1
ATOM 636 O O . GLU A 1 81 ? 5.837 -5.366 -4.938 1.00 96.94 81 GLU A O 1
ATOM 641 N N . VAL A 1 82 ? 7.892 -4.483 -5.074 1.00 97.00 82 VAL A N 1
ATOM 642 C CA . VAL A 1 82 ? 7.893 -4.297 -6.520 1.00 97.00 82 VAL A CA 1
ATOM 643 C C . VAL A 1 82 ? 9.078 -5.071 -7.065 1.00 97.00 82 VAL A C 1
ATOM 645 O O . VAL A 1 82 ? 10.224 -4.836 -6.668 1.00 97.00 82 VAL A O 1
ATOM 648 N N . ARG A 1 83 ? 8.800 -6.033 -7.944 1.00 96.38 83 ARG A N 1
ATOM 649 C CA . ARG A 1 83 ? 9.820 -6.899 -8.533 1.00 96.38 83 ARG A CA 1
ATOM 650 C C . ARG A 1 83 ? 9.772 -6.859 -10.050 1.00 96.38 83 ARG A C 1
ATOM 652 O O . ARG A 1 83 ? 8.695 -6.809 -10.629 1.00 96.38 83 ARG A O 1
ATOM 659 N N . LEU A 1 84 ? 10.942 -6.953 -10.669 1.00 95.44 84 LEU A N 1
ATOM 660 C CA . LEU A 1 84 ? 11.133 -7.158 -12.100 1.00 95.44 84 LEU A CA 1
ATOM 661 C C . LEU A 1 84 ? 11.797 -8.519 -12.311 1.00 95.44 84 LEU A C 1
ATOM 663 O O . LEU A 1 84 ? 12.874 -8.765 -11.761 1.00 95.44 84 LEU A O 1
ATOM 667 N N . ALA A 1 85 ? 11.149 -9.407 -13.071 1.00 91.50 85 ALA A N 1
ATOM 668 C CA . ALA A 1 85 ? 11.658 -10.756 -13.350 1.00 91.50 85 ALA A CA 1
ATOM 669 C C . ALA A 1 85 ? 12.111 -11.513 -12.075 1.00 91.50 85 ALA A C 1
ATOM 671 O O . ALA A 1 85 ? 13.150 -12.168 -12.045 1.00 91.50 85 ALA A O 1
ATOM 672 N N . GLY A 1 86 ? 11.346 -11.371 -10.986 1.00 92.25 86 GLY A N 1
ATOM 673 C CA . GLY A 1 86 ? 11.615 -12.015 -9.694 1.00 92.25 86 GLY A CA 1
ATOM 674 C C . GLY A 1 86 ? 12.543 -11.252 -8.737 1.00 92.25 86 GLY A C 1
ATOM 675 O O . GLY A 1 86 ? 12.571 -11.594 -7.554 1.00 92.25 86 GLY A O 1
ATOM 676 N N . ASN A 1 87 ? 13.222 -10.193 -9.188 1.00 94.06 87 ASN A N 1
ATOM 677 C CA . ASN A 1 87 ? 14.164 -9.407 -8.382 1.00 94.06 87 ASN A CA 1
ATOM 678 C C . ASN A 1 87 ? 13.548 -8.092 -7.894 1.00 94.06 87 ASN A C 1
ATOM 680 O O . ASN A 1 87 ? 12.848 -7.433 -8.655 1.00 94.06 87 ASN A O 1
ATOM 684 N N . HIS A 1 88 ? 13.835 -7.680 -6.656 1.00 96.00 88 HIS A N 1
ATOM 685 C CA . HIS A 1 88 ? 13.391 -6.382 -6.134 1.00 96.00 88 HIS A CA 1
ATOM 686 C C . HIS A 1 88 ? 13.965 -5.214 -6.943 1.00 96.00 88 HIS A C 1
ATOM 688 O O . HIS A 1 88 ? 15.127 -5.245 -7.358 1.00 96.00 88 HIS A O 1
ATOM 694 N N . ILE A 1 89 ? 13.138 -4.185 -7.142 1.00 95.88 89 ILE A N 1
ATOM 695 C CA . ILE A 1 89 ? 13.603 -2.902 -7.671 1.00 95.88 89 ILE A CA 1
ATOM 696 C C . ILE A 1 89 ? 14.287 -2.056 -6.604 1.00 95.88 89 ILE A C 1
ATOM 698 O O . ILE A 1 89 ? 14.155 -2.322 -5.409 1.00 95.88 89 ILE A O 1
ATOM 702 N N . SER A 1 90 ? 14.977 -1.002 -7.037 1.00 94.94 90 SER A N 1
ATOM 703 C CA . SER A 1 90 ? 15.599 -0.054 -6.118 1.00 94.94 90 SER A CA 1
ATOM 704 C C . SER A 1 90 ? 14.551 0.574 -5.191 1.00 94.94 90 SER A C 1
ATOM 706 O O . SER A 1 90 ? 13.528 1.089 -5.647 1.00 94.94 90 SER A O 1
ATOM 708 N N . GLY A 1 91 ? 14.802 0.500 -3.884 1.00 93.56 91 GLY A N 1
ATOM 709 C CA . GLY A 1 91 ? 13.896 0.975 -2.835 1.00 93.56 91 GLY A CA 1
ATOM 710 C C . GLY A 1 91 ? 12.816 -0.022 -2.405 1.00 93.56 91 GLY A C 1
ATOM 711 O O . GLY A 1 91 ? 12.162 0.215 -1.396 1.00 93.56 91 GLY A O 1
ATOM 712 N N . SER A 1 92 ? 12.639 -1.145 -3.109 1.00 95.38 92 SER A N 1
ATOM 713 C CA . SER A 1 92 ? 11.707 -2.189 -2.682 1.00 95.38 92 SER A CA 1
ATOM 714 C C . SER A 1 92 ? 12.342 -3.113 -1.628 1.00 95.38 92 SER A C 1
ATOM 716 O O . SER A 1 92 ? 13.489 -3.521 -1.816 1.00 95.38 92 SER A O 1
ATOM 718 N N . PRO A 1 93 ? 11.603 -3.534 -0.580 1.00 96.00 93 PRO A N 1
ATOM 719 C CA . PRO A 1 93 ? 10.214 -3.182 -0.260 1.00 96.00 93 PRO A CA 1
ATOM 720 C C . PRO A 1 93 ? 10.044 -1.751 0.276 1.00 96.00 93 PRO A C 1
ATOM 722 O O . PRO A 1 93 ? 10.860 -1.276 1.057 1.00 96.00 93 PRO A O 1
ATOM 725 N N . PHE A 1 94 ? 8.941 -1.099 -0.103 1.00 96.44 94 PHE A N 1
ATOM 726 C CA . PHE A 1 94 ? 8.578 0.233 0.388 1.00 96.44 94 PHE A CA 1
ATOM 727 C C . PHE A 1 94 ? 7.663 0.119 1.608 1.00 96.44 94 PHE A C 1
ATOM 729 O O . PHE A 1 94 ? 6.588 -0.474 1.512 1.00 96.44 94 PHE A O 1
ATOM 736 N N . THR A 1 95 ? 8.064 0.704 2.734 1.00 96.50 95 THR A N 1
ATOM 737 C CA . THR A 1 95 ? 7.230 0.765 3.940 1.00 96.50 95 THR A CA 1
ATOM 738 C C . THR A 1 95 ? 6.197 1.881 3.812 1.00 96.50 95 THR A C 1
ATOM 740 O O . THR A 1 95 ? 6.555 3.047 3.656 1.00 96.50 95 THR A O 1
ATOM 743 N N . VAL A 1 96 ? 4.919 1.529 3.928 1.00 96.06 96 VAL A N 1
ATOM 744 C CA . VAL A 1 96 ? 3.773 2.436 3.833 1.00 96.06 96 VAL A CA 1
ATOM 745 C C . VAL A 1 96 ? 2.993 2.432 5.137 1.00 96.06 96 VAL A C 1
ATOM 747 O O . VAL A 1 96 ? 2.622 1.374 5.643 1.00 96.06 96 VAL A O 1
ATOM 750 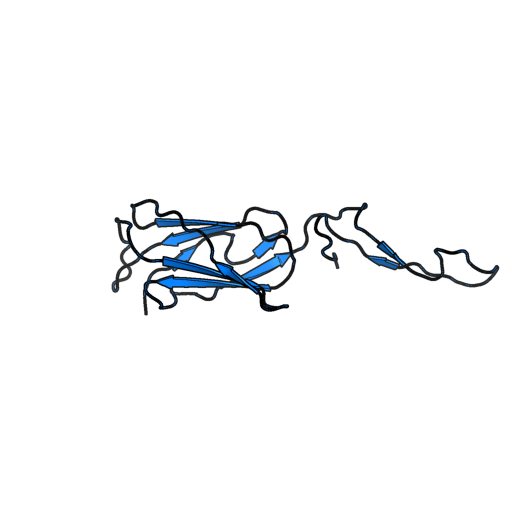N N . ILE A 1 97 ? 2.718 3.621 5.668 1.00 95.69 97 ILE A N 1
ATOM 751 C CA . ILE A 1 97 ? 1.884 3.803 6.861 1.00 95.69 97 ILE A CA 1
ATOM 752 C C . ILE A 1 97 ? 0.488 4.243 6.423 1.00 95.69 97 ILE A C 1
ATOM 754 O O . ILE A 1 97 ? 0.349 5.227 5.697 1.00 95.69 97 ILE A O 1
ATOM 758 N N . VAL A 1 98 ? -0.540 3.520 6.865 1.00 96.44 98 VAL A N 1
ATOM 759 C CA . VAL A 1 98 ? -1.948 3.863 6.634 1.00 96.44 98 VAL A CA 1
ATOM 760 C C . VAL A 1 98 ? -2.547 4.410 7.922 1.00 96.44 98 VAL A C 1
ATOM 762 O O . VAL A 1 98 ? -2.692 3.675 8.902 1.00 96.44 98 VAL A O 1
ATOM 765 N N . ASP A 1 99 ? -2.892 5.694 7.905 1.00 95.88 99 ASP A N 1
ATOM 766 C CA . ASP A 1 99 ? -3.593 6.371 8.993 1.00 95.88 99 ASP A CA 1
ATOM 767 C C . ASP A 1 99 ? -5.110 6.158 8.905 1.00 95.88 99 ASP A C 1
ATOM 769 O O . ASP A 1 99 ? -5.629 5.913 7.809 1.00 95.88 99 ASP A O 1
ATOM 773 N N . PRO A 1 100 ? -5.839 6.270 10.030 1.00 96.00 100 PRO A N 1
ATOM 774 C CA . PRO A 1 100 ? -7.297 6.221 10.019 1.00 96.00 100 PRO A CA 1
ATOM 775 C C . PRO A 1 100 ? -7.909 7.304 9.129 1.00 96.00 100 PRO A C 1
ATOM 777 O O . PRO A 1 100 ? -7.338 8.386 8.955 1.00 96.00 100 PRO A O 1
ATOM 780 N N . ALA A 1 101 ? -9.102 7.032 8.606 1.00 95.06 101 ALA A N 1
ATOM 781 C CA . ALA A 1 101 ? -9.933 8.053 7.986 1.00 95.06 101 ALA A CA 1
ATOM 782 C C . ALA A 1 101 ? -10.530 9.001 9.047 1.00 95.06 101 ALA A C 1
ATOM 784 O O . ALA A 1 101 ? -10.213 8.941 10.238 1.00 95.06 101 ALA A O 1
ATOM 785 N N . SER A 1 102 ? -11.374 9.934 8.608 1.00 94.19 102 SER A N 1
ATOM 786 C CA . SER A 1 102 ? -12.092 10.819 9.527 1.00 94.19 102 SER A CA 1
ATOM 787 C C . SER A 1 102 ? -13.001 10.018 10.464 1.00 94.19 102 SER A C 1
ATOM 789 O O . SER A 1 102 ? -13.537 8.981 10.078 1.00 94.19 102 SER A O 1
ATOM 791 N N . VAL A 1 103 ? -13.177 10.521 11.691 1.00 93.81 103 VAL A N 1
ATOM 792 C CA . VAL A 1 103 ? -14.047 9.909 12.707 1.00 93.81 103 VAL A CA 1
ATOM 793 C C . VAL A 1 103 ? -15.446 9.684 12.137 1.00 93.81 103 VAL A C 1
ATOM 795 O O . VAL A 1 103 ? -16.062 10.617 11.620 1.00 93.81 103 VAL A O 1
ATOM 798 N N . ASP A 1 104 ? -15.961 8.470 12.311 1.00 93.00 104 ASP A N 1
ATOM 799 C CA . ASP A 1 104 ? -17.357 8.122 12.081 1.00 93.00 104 ASP A CA 1
ATOM 800 C C . ASP A 1 104 ? -18.052 7.900 13.441 1.00 93.00 104 ASP A C 1
ATOM 802 O O . ASP A 1 104 ? -17.790 6.908 14.139 1.00 93.00 104 ASP A O 1
ATOM 806 N N . PRO A 1 105 ? -18.960 8.807 13.854 1.00 90.69 105 PRO A N 1
ATOM 807 C CA . PRO A 1 105 ? -19.700 8.662 15.104 1.00 90.69 105 PRO A CA 1
ATOM 808 C C . PRO A 1 105 ? -20.529 7.374 15.185 1.00 90.69 105 PRO A C 1
ATOM 810 O O . PRO A 1 105 ? -20.747 6.871 16.283 1.00 90.69 105 PRO A O 1
ATOM 813 N N . SER A 1 106 ? -20.967 6.811 14.051 1.00 91.62 106 SER A N 1
ATOM 814 C CA . SER A 1 106 ? -21.751 5.568 14.015 1.00 91.62 106 SER A CA 1
ATOM 815 C C . SER A 1 106 ? -20.918 4.314 14.308 1.00 91.62 106 SER A C 1
ATOM 817 O O . SER A 1 106 ? -21.472 3.265 14.641 1.00 91.62 106 SER A O 1
ATOM 819 N N . LYS A 1 107 ? -19.587 4.420 14.199 1.00 89.69 107 LYS A N 1
ATOM 820 C CA . LYS A 1 107 ? -18.612 3.351 14.477 1.00 89.69 107 LYS A CA 1
ATOM 821 C C . LYS A 1 107 ? -17.865 3.546 15.795 1.00 89.69 107 LYS A C 1
ATOM 823 O O . LYS A 1 107 ? -17.130 2.662 16.222 1.00 89.69 107 LYS A O 1
ATOM 828 N N . THR A 1 108 ? -18.047 4.694 16.438 1.00 89.25 108 THR A N 1
ATOM 829 C CA . THR A 1 108 ? -17.434 5.031 17.724 1.00 89.25 108 THR A CA 1
ATOM 830 C C . THR A 1 108 ? -18.142 4.293 18.861 1.00 89.25 108 THR A C 1
ATOM 832 O O . THR A 1 108 ? -19.368 4.190 18.876 1.00 89.25 108 THR A O 1
ATOM 835 N N . THR A 1 109 ? -17.382 3.787 19.834 1.00 89.38 109 THR A N 1
ATOM 836 C CA . THR A 1 109 ? -17.933 3.034 20.972 1.00 89.38 109 THR A CA 1
ATOM 837 C C . THR A 1 109 ? -17.728 3.772 22.289 1.00 89.38 109 THR A C 1
ATOM 839 O O . THR A 1 109 ? -16.675 4.365 22.521 1.00 89.38 109 THR A O 1
ATOM 842 N N . LEU A 1 110 ? -18.730 3.691 23.165 1.00 90.00 110 LEU A N 1
ATOM 843 C CA . LEU A 1 110 ? -18.672 4.161 24.548 1.00 90.00 110 LEU A CA 1
ATOM 844 C C . LEU A 1 110 ? -18.558 2.951 25.483 1.00 90.00 110 LEU A C 1
ATOM 846 O O . LEU A 1 110 ? -19.334 2.002 25.360 1.00 90.00 110 LEU A O 1
ATOM 850 N N . SER A 1 111 ? -17.631 2.995 26.435 1.00 89.75 111 SER A N 1
ATOM 851 C CA . SER A 1 111 ? -17.496 2.002 27.513 1.00 89.75 111 SER A CA 1
ATOM 852 C C . SER A 1 111 ? -17.354 2.682 28.878 1.00 89.75 111 SER A C 1
ATOM 854 O O . SER A 1 111 ? -17.081 3.871 28.941 1.00 89.75 111 SER A O 1
ATOM 856 N N . GLY A 1 112 ? -17.556 1.961 29.983 1.00 87.69 112 GLY A N 1
ATOM 857 C CA . GLY A 1 112 ? -17.309 2.475 31.339 1.00 87.69 112 GLY A CA 1
ATOM 858 C C . GLY A 1 112 ? -18.509 2.395 32.282 1.00 87.69 112 GLY A C 1
ATOM 859 O O . GLY A 1 112 ? -19.644 2.125 31.879 1.00 87.69 112 GLY A O 1
ATOM 860 N N . SER A 1 113 ? -18.243 2.606 33.573 1.00 85.75 113 SER A N 1
ATOM 861 C CA . SER A 1 113 ? -19.230 2.449 34.651 1.00 85.75 113 SER A CA 1
ATOM 862 C C . SER A 1 113 ? -20.360 3.480 34.607 1.00 85.75 113 SER A C 1
ATOM 864 O O . SER A 1 113 ? -21.431 3.228 35.154 1.00 85.75 113 SER A O 1
ATOM 866 N N . GLY A 1 114 ? -20.150 4.610 33.927 1.00 82.50 114 GLY A N 1
ATOM 867 C CA . GLY A 1 114 ? -21.140 5.675 33.767 1.00 82.50 114 GLY A CA 1
ATOM 868 C C . GLY A 1 114 ? -22.301 5.351 32.821 1.00 82.50 114 GLY A C 1
ATOM 869 O O . GLY A 1 114 ? -23.310 6.048 32.848 1.00 82.50 114 GLY A O 1
ATOM 870 N N . ILE A 1 115 ? -22.191 4.303 31.996 1.00 85.19 115 ILE A N 1
ATOM 871 C CA . ILE A 1 115 ? -23.139 4.049 30.893 1.00 85.19 115 ILE A CA 1
ATOM 872 C C . ILE A 1 115 ? -24.430 3.372 31.363 1.00 85.19 115 ILE A C 1
ATOM 874 O O . ILE A 1 115 ? -25.502 3.652 30.837 1.00 85.19 115 ILE A O 1
ATOM 878 N N . ASN A 1 116 ? -24.351 2.512 32.380 1.00 83.69 116 ASN A N 1
ATOM 879 C CA . ASN A 1 116 ? -25.491 1.719 32.858 1.00 83.69 116 ASN A CA 1
ATOM 880 C C . ASN A 1 116 ? -26.120 2.279 34.145 1.00 83.69 116 ASN A C 1
ATOM 882 O O . ASN A 1 116 ? -26.866 1.581 34.831 1.00 83.69 116 ASN A O 1
ATOM 886 N N . GLY A 1 117 ? -25.825 3.540 34.468 1.00 78.25 117 GLY A N 1
ATOM 887 C CA . GLY A 1 117 ? -26.272 4.194 35.692 1.00 78.25 117 GLY A CA 1
ATOM 888 C C . GLY A 1 117 ? -25.270 4.062 36.838 1.00 78.25 117 GLY A C 1
ATOM 889 O O . GLY A 1 117 ? -24.545 3.077 36.972 1.00 78.25 117 GLY A O 1
ATOM 890 N N . VAL A 1 118 ? -25.234 5.098 37.673 1.00 83.94 118 VAL A N 1
ATOM 891 C CA . VAL A 1 118 ? -24.209 5.284 38.703 1.00 83.94 118 VAL A CA 1
ATOM 892 C C . VAL A 1 118 ? -24.889 5.390 40.064 1.00 83.94 118 VAL A C 1
ATOM 894 O O . VAL A 1 118 ? -25.819 6.188 40.208 1.00 83.94 118 VAL A O 1
ATOM 897 N N . PRO A 1 119 ? -24.459 4.617 41.079 1.00 84.56 119 PRO A N 1
ATOM 898 C CA . PRO A 1 119 ? -24.971 4.770 42.434 1.00 84.56 119 PRO A CA 1
ATOM 899 C C . PRO A 1 119 ? -24.744 6.189 42.966 1.00 84.56 119 PRO A C 1
ATOM 901 O O . PRO A 1 119 ? -23.685 6.777 42.749 1.00 84.56 119 PRO A O 1
ATOM 904 N N . LEU A 1 120 ? -25.719 6.721 43.709 1.00 87.88 120 LEU A N 1
ATOM 905 C CA . LEU A 1 120 ? -25.626 8.058 44.296 1.00 87.88 120 LEU A CA 1
ATOM 906 C C . LEU A 1 120 ? -24.337 8.226 45.114 1.00 87.88 120 LEU A C 1
ATOM 908 O O . LEU A 1 120 ? -23.984 7.369 45.924 1.00 87.88 120 LEU A O 1
ATOM 912 N N . GLY A 1 121 ? -23.654 9.352 44.907 1.00 87.50 121 GLY A N 1
ATOM 913 C CA . GLY A 1 121 ? -22.430 9.694 45.632 1.00 87.50 121 GLY A CA 1
ATOM 914 C C . GLY A 1 121 ? -21.195 8.877 45.241 1.00 87.50 121 GLY A C 1
ATOM 915 O O . GLY A 1 121 ? -20.164 9.028 45.890 1.00 87.50 121 GLY A O 1
ATOM 916 N N . LYS A 1 122 ? -21.267 8.028 44.206 1.00 86.81 122 LYS A N 1
ATOM 917 C CA . LYS A 1 122 ? -20.089 7.364 43.638 1.00 86.81 122 LYS A CA 1
ATOM 918 C C . LYS A 1 122 ? -19.646 8.044 42.354 1.00 86.81 122 LYS A C 1
ATOM 920 O O . LYS A 1 122 ? 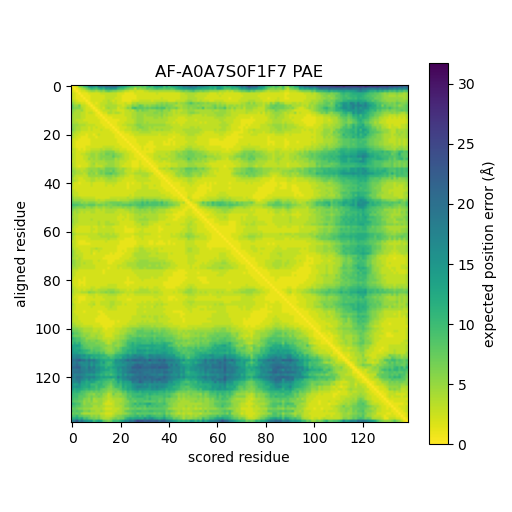-20.464 8.404 41.513 1.00 86.81 122 LYS A O 1
ATOM 925 N N . GLU A 1 123 ? -18.336 8.179 42.202 1.00 87.00 123 GLU A N 1
ATOM 926 C CA . GLU A 1 123 ? -17.741 8.592 40.939 1.00 87.00 123 GLU A CA 1
ATOM 927 C C . GLU A 1 123 ? -17.942 7.513 39.870 1.00 87.00 123 GLU A C 1
ATOM 929 O O . GLU A 1 123 ? -17.985 6.311 40.151 1.00 87.00 123 GLU A O 1
ATOM 934 N N . SER A 1 124 ? -18.047 7.960 38.624 1.00 88.62 124 SER A N 1
ATOM 935 C CA . SER A 1 124 ? -18.080 7.094 37.452 1.00 88.62 124 SER A CA 1
ATOM 936 C C . SER A 1 124 ? -17.241 7.698 36.343 1.00 88.62 124 SER A C 1
ATOM 938 O O . SER A 1 124 ? -16.972 8.899 36.346 1.00 88.62 124 SER A O 1
ATOM 940 N N . HIS A 1 125 ? -16.859 6.860 35.391 1.00 87.56 125 HIS A N 1
ATOM 941 C CA . HIS A 1 125 ? -16.179 7.282 34.179 1.00 87.56 125 HIS A CA 1
ATOM 942 C C . HIS A 1 125 ? -16.842 6.632 32.970 1.00 87.56 125 HIS A C 1
ATOM 944 O O . HIS A 1 125 ? -17.529 5.608 33.075 1.00 87.56 125 HIS A O 1
ATOM 950 N N . PHE A 1 126 ? -16.604 7.239 31.819 1.00 89.50 126 PHE A N 1
ATOM 951 C CA . PHE A 1 126 ? -16.824 6.629 30.526 1.00 89.50 126 PHE A CA 1
ATOM 952 C C . PHE A 1 126 ? -15.609 6.915 29.649 1.00 89.50 126 PHE A C 1
ATOM 954 O O . PHE A 1 126 ? -15.007 7.986 29.729 1.00 89.50 126 PHE A O 1
ATOM 961 N N . ASP A 1 127 ? -15.279 5.947 28.813 1.00 89.56 127 ASP A N 1
ATOM 962 C CA . ASP A 1 127 ? -14.235 6.009 27.810 1.00 89.56 127 ASP A CA 1
ATOM 963 C C . ASP A 1 127 ? -14.893 6.071 26.436 1.00 89.56 127 ASP A C 1
ATOM 965 O O . ASP A 1 127 ? -15.853 5.346 26.148 1.00 89.56 127 ASP A O 1
ATOM 969 N N . VAL A 1 128 ? -14.373 6.953 25.586 1.00 90.56 128 VAL A N 1
ATOM 970 C CA . VAL A 1 128 ? -14.817 7.102 24.202 1.00 90.56 128 VAL A CA 1
ATOM 971 C C . VAL A 1 128 ? -13.718 6.574 23.295 1.00 90.56 128 VAL A C 1
ATOM 973 O O . VAL A 1 128 ? -12.630 7.143 23.243 1.00 90.56 128 VAL A O 1
ATOM 976 N N . GLN A 1 129 ? -14.001 5.506 22.554 1.00 92.50 129 GLN A N 1
ATOM 977 C CA . GLN A 1 129 ? -13.094 4.993 21.535 1.00 92.50 129 GLN A CA 1
ATOM 978 C C . GLN A 1 129 ? -13.561 5.467 20.159 1.00 92.50 129 GLN A C 1
ATOM 980 O O . GLN A 1 129 ? -14.473 4.888 19.559 1.00 92.50 129 GLN A O 1
ATOM 985 N N . LEU A 1 130 ? -12.919 6.527 19.664 1.00 93.38 130 LEU A N 1
ATOM 986 C CA . LEU A 1 130 ? -13.167 7.069 18.331 1.00 93.38 130 LEU A CA 1
ATOM 987 C C . LEU A 1 130 ? -12.739 6.056 17.268 1.00 93.38 130 LEU A C 1
ATOM 989 O O . LEU A 1 130 ? -11.648 5.488 17.350 1.00 93.38 130 LEU A O 1
ATOM 993 N N . SER A 1 131 ? -13.591 5.840 16.270 1.00 93.56 131 SER A N 1
ATOM 994 C CA . SER A 1 131 ? -13.281 4.977 15.127 1.00 93.56 131 SER A CA 1
ATOM 995 C C . SER A 1 131 ? -13.661 5.651 13.812 1.00 93.56 131 SER A C 1
ATOM 997 O O . SER A 1 131 ? -14.524 6.528 13.800 1.00 93.56 131 SER A O 1
ATOM 999 N N . ASP A 1 132 ? -13.008 5.268 12.718 1.00 93.94 132 ASP A N 1
ATOM 1000 C CA . ASP A 1 132 ? -13.370 5.707 11.368 1.00 93.94 132 ASP A CA 1
ATOM 1001 C C . ASP A 1 132 ? -14.467 4.828 10.730 1.00 93.94 132 ASP A C 1
ATOM 1003 O O . ASP A 1 132 ? -14.942 3.862 11.334 1.00 93.94 132 ASP A O 1
ATOM 1007 N N . GLU A 1 133 ? -14.866 5.150 9.495 1.00 93.44 133 GLU A N 1
ATOM 1008 C CA . GLU A 1 133 ? -15.909 4.422 8.746 1.00 93.44 133 GLU A CA 1
ATOM 1009 C C . GLU A 1 133 ? -15.589 2.926 8.523 1.00 93.44 133 GLU A C 1
ATOM 1011 O O . GLU A 1 133 ? -16.498 2.101 8.376 1.00 93.44 133 GLU A O 1
ATOM 1016 N N . PHE A 1 134 ? -14.303 2.553 8.553 1.00 92.44 134 PHE A N 1
ATOM 1017 C CA . PHE A 1 134 ? -13.814 1.181 8.386 1.00 92.44 134 PHE A CA 1
ATOM 1018 C C . PHE A 1 134 ? -13.613 0.453 9.724 1.00 92.44 134 PHE A C 1
ATOM 1020 O O . PHE A 1 134 ? -13.241 -0.721 9.733 1.00 92.44 134 PHE A O 1
ATOM 1027 N N . GLY A 1 135 ? -13.891 1.118 10.851 1.00 90.12 135 GLY A N 1
ATOM 1028 C CA . GLY A 1 135 ? -13.724 0.571 12.195 1.00 90.12 135 GLY A CA 1
ATOM 1029 C C . GLY A 1 135 ? -12.291 0.650 12.725 1.00 90.12 135 GLY A C 1
ATOM 1030 O O . GLY A 1 135 ? -11.970 -0.026 13.702 1.00 90.12 135 GLY A O 1
ATOM 1031 N N . ASN A 1 136 ? -11.420 1.455 12.111 1.00 92.44 136 ASN A N 1
ATOM 1032 C CA . ASN A 1 136 ? -10.080 1.684 12.637 1.00 92.44 136 ASN A CA 1
ATOM 1033 C C . ASN A 1 136 ? -10.140 2.642 13.824 1.00 92.44 136 ASN A C 1
ATOM 1035 O O . ASN A 1 136 ? -10.720 3.721 13.721 1.00 92.44 136 ASN A O 1
ATOM 1039 N N . THR A 1 137 ? -9.484 2.289 14.928 1.00 90.50 137 THR A N 1
ATOM 1040 C CA . THR A 1 137 ? -9.386 3.167 16.098 1.00 90.50 137 THR A CA 1
ATOM 1041 C C . THR A 1 137 ? -8.545 4.404 15.793 1.00 90.50 137 THR A C 1
ATOM 1043 O O . THR A 1 137 ? -7.425 4.302 15.284 1.00 90.50 137 THR A O 1
ATOM 1046 N N . ILE A 1 138 ? -9.060 5.566 16.177 1.00 90.50 138 ILE A N 1
ATOM 1047 C CA . ILE A 1 138 ? -8.375 6.855 16.112 1.00 90.50 138 ILE A CA 1
ATOM 1048 C C . ILE A 1 138 ? -7.823 7.144 17.509 1.00 90.50 138 ILE A C 1
ATOM 1050 O O . ILE A 1 138 ? -8.574 7.135 18.484 1.00 90.50 138 ILE A O 1
ATOM 1054 N N . LYS A 1 139 ? -6.503 7.328 17.598 1.00 79.69 139 LYS A N 1
ATOM 1055 C CA . LYS A 1 139 ? -5.788 7.633 18.845 1.00 79.69 139 LYS A CA 1
ATOM 1056 C C . LYS A 1 139 ? -5.567 9.127 19.013 1.00 79.69 139 LYS A C 1
ATOM 1058 O O . LYS A 1 139 ? -5.368 9.798 17.976 1.00 79.69 139 LYS A O 1
#

InterPro domains:
  IPR001298 Filamin/ABP280 repeat [SM00557] (2-101)
  IPR013783 Immunoglobulin-like fold [G3DSA:2.60.40.10] (1-103)
  IPR014756 Immunoglobulin E-set [SSF81296] (10-116)
  IPR017868 Filamin/ABP280 repeat-like [PF00630] (3-95)
  IPR017868 Filamin/ABP280 repeat-like [PS50194] (1-98)

Nearest PDB structures (foldseek):
  7o0b-assembly1_A  TM=9.691E-01  e=2.162E-08  Homo sapiens
  6fpt-assembly2_B  TM=6.778E-01  e=2.248E-10  Danio rerio
  6fpt-assembly1_A  TM=6.815E-01  e=1.297E-09  Danio rerio
  8glv-assembly1_Lm  TM=6.409E-01  e=1.870E-06  Chlamydomonas reinhardtii
  7p0e-assembly1_B  TM=7.959E-01  e=4.066E-05  Homo sapiens

Mean predicted aligned error: 5.47 Å

Solvent-accessible surface area (backbone atoms only — not comparable to full-atom values): 7651 Å² total; per-residue (Å²): 129,55,54,21,40,70,52,53,60,46,54,44,58,47,42,27,68,42,85,30,35,37,37,35,43,38,31,43,96,84,61,47,72,38,69,50,48,88,74,67,66,47,39,34,44,28,37,65,82,72,78,43,81,43,82,52,73,72,47,73,68,52,47,15,41,34,40,36,73,48,66,48,56,68,56,47,54,31,36,39,37,39,24,50,83,88,39,55,27,52,74,43,63,26,64,23,42,28,39,54,44,69,78,24,76,92,52,36,47,80,48,56,60,48,75,84,60,66,62,88,98,55,89,68,48,68,47,77,49,45,8,7,84,74,60,33,72,57,131

Foldseek 3Di:
DFQKDKDFPLQAEAEAFDKGKIKIFHADPVRDTAQADDWPKWKWKFDVVVTDIDTFDWDTPGGRMIMTIDGHHEFDWIFIFIDTPRHGYPCPRGIYGYHYDDWDPVLKDKDWPPPVDDPPPDDIDIDIFTHHPSNYTDD

Organism: NCBI:txid3032

Radius of gyration: 21.51 Å; Cα contacts (8 Å, |Δi|>4): 343; chains: 1; bounding box: 49×23×70 Å